Protein AF-A0A7S0FWW6-F1 (afdb_monomer)

Structure (mmCIF, N/CA/C/O backbone):
data_AF-A0A7S0FWW6-F1
#
_entry.id   AF-A0A7S0FWW6-F1
#
loop_
_atom_site.group_PDB
_atom_site.id
_atom_site.type_symbol
_atom_site.label_atom_id
_atom_site.label_alt_id
_atom_site.label_comp_id
_atom_site.label_asym_id
_atom_site.label_entity_id
_atom_site.label_seq_id
_atom_site.pdbx_PDB_ins_code
_atom_site.Cartn_x
_atom_site.Cartn_y
_atom_site.Cartn_z
_atom_site.occupancy
_atom_site.B_iso_or_equiv
_atom_site.auth_seq_id
_atom_site.auth_comp_id
_atom_site.auth_asym_id
_atom_site.auth_atom_id
_atom_site.pdbx_PDB_model_num
ATOM 1 N N . PRO A 1 1 ? 1.658 17.865 -16.336 1.00 44.25 1 PRO A N 1
ATOM 2 C CA . PRO A 1 1 ? 2.366 18.604 -17.411 1.00 44.25 1 PRO A CA 1
ATOM 3 C C . PRO A 1 1 ? 3.456 17.719 -18.017 1.00 44.25 1 PRO A C 1
ATOM 5 O O . PRO A 1 1 ? 4.118 17.012 -17.263 1.00 44.25 1 PRO A O 1
ATOM 8 N N . ALA A 1 2 ? 3.629 17.738 -19.340 1.00 55.12 2 ALA A N 1
ATOM 9 C CA . ALA A 1 2 ? 4.732 17.022 -19.982 1.00 55.12 2 ALA A CA 1
ATOM 10 C C . ALA A 1 2 ? 6.083 17.510 -19.419 1.00 55.12 2 ALA A C 1
ATOM 12 O O . ALA A 1 2 ? 6.250 18.705 -19.171 1.00 55.12 2 ALA A O 1
ATOM 13 N N . GLY A 1 3 ? 7.012 16.588 -19.155 1.00 60.81 3 GLY A N 1
ATOM 14 C CA . GLY A 1 3 ? 8.361 16.908 -18.666 1.00 60.81 3 GLY A CA 1
ATOM 15 C C . GLY A 1 3 ? 8.469 17.332 -17.193 1.00 60.81 3 GLY A C 1
ATOM 16 O O . GLY A 1 3 ? 9.534 17.771 -16.773 1.00 60.81 3 GLY A O 1
ATOM 17 N N . ARG A 1 4 ? 7.401 17.218 -16.390 1.00 66.94 4 ARG A N 1
ATOM 18 C CA . ARG A 1 4 ? 7.468 17.401 -14.928 1.00 66.94 4 ARG A CA 1
ATOM 19 C C . ARG A 1 4 ? 7.075 16.118 -14.217 1.00 66.94 4 ARG A C 1
ATOM 21 O O . ARG A 1 4 ? 6.074 15.504 -14.583 1.00 66.94 4 ARG A O 1
ATOM 28 N N . LEU A 1 5 ? 7.821 15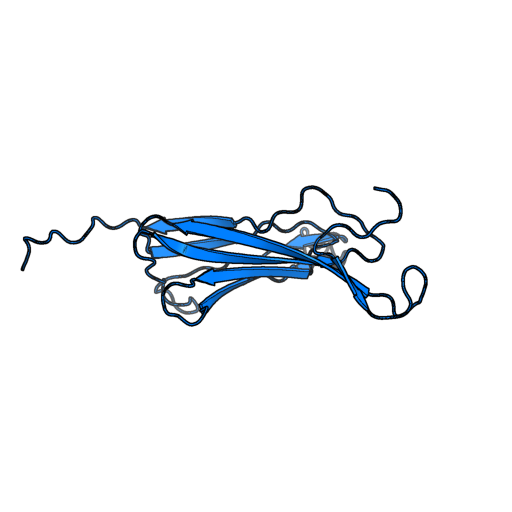.773 -13.169 1.00 74.06 5 LEU A N 1
ATOM 29 C CA . LEU A 1 5 ? 7.444 14.689 -12.271 1.00 74.06 5 LEU A CA 1
ATOM 30 C C . LEU A 1 5 ? 6.058 14.968 -11.689 1.00 74.06 5 LEU A C 1
ATOM 32 O O . LEU A 1 5 ? 5.755 16.080 -11.244 1.00 74.06 5 LEU A O 1
ATOM 36 N N . THR A 1 6 ? 5.209 13.949 -11.707 1.00 76.38 6 THR A N 1
ATOM 37 C CA . THR A 1 6 ? 3.941 13.975 -10.985 1.00 76.38 6 THR A CA 1
ATOM 38 C C . THR A 1 6 ? 4.218 14.163 -9.489 1.00 76.38 6 THR A C 1
ATOM 40 O O . THR A 1 6 ? 5.126 13.508 -8.971 1.00 76.38 6 THR A O 1
ATOM 43 N N . PRO A 1 7 ? 3.480 15.035 -8.773 1.00 84.69 7 PRO A N 1
ATOM 44 C CA . PRO A 1 7 ? 3.633 15.185 -7.325 1.00 84.69 7 PRO A CA 1
ATOM 45 C C . PRO A 1 7 ? 3.596 13.827 -6.619 1.00 84.69 7 PRO A C 1
ATOM 47 O O . PRO A 1 7 ? 2.781 12.987 -6.974 1.00 84.69 7 PRO A O 1
ATOM 50 N N . GLY A 1 8 ? 4.494 13.591 -5.662 1.00 86.81 8 GLY A N 1
ATOM 51 C CA . GLY A 1 8 ? 4.655 12.276 -5.024 1.00 86.81 8 GLY A CA 1
ATOM 52 C C . GLY A 1 8 ? 5.580 11.310 -5.775 1.00 86.81 8 GLY A C 1
ATOM 53 O O . GLY A 1 8 ? 5.828 10.211 -5.287 1.00 86.81 8 GLY A O 1
ATOM 54 N N . THR A 1 9 ? 6.122 11.690 -6.937 1.00 91.06 9 THR A N 1
ATOM 55 C CA . THR A 1 9 ? 7.215 10.952 -7.584 1.00 91.06 9 THR A CA 1
ATOM 56 C C . THR A 1 9 ? 8.573 11.409 -7.071 1.00 91.06 9 THR A C 1
ATOM 58 O O . THR A 1 9 ? 8.894 12.595 -7.099 1.00 91.06 9 THR A O 1
ATOM 61 N N . THR A 1 10 ? 9.387 10.445 -6.656 1.00 92.62 10 THR A N 1
ATOM 62 C CA . THR A 1 10 ? 10.796 10.631 -6.303 1.00 92.62 10 THR A CA 1
ATOM 63 C C . THR A 1 10 ? 11.642 9.783 -7.238 1.00 92.62 10 THR A C 1
ATOM 65 O O . THR A 1 10 ? 11.275 8.643 -7.521 1.00 92.62 10 THR A O 1
ATOM 68 N N . CYS A 1 11 ? 12.749 10.344 -7.718 1.00 92.50 11 CYS A N 1
ATOM 69 C CA . CYS A 1 11 ? 13.681 9.655 -8.599 1.00 92.50 11 CYS A CA 1
ATOM 70 C C . CYS A 1 11 ? 15.075 9.579 -7.975 1.00 92.50 11 CYS A C 1
ATOM 72 O O . CYS A 1 11 ? 15.508 10.522 -7.311 1.00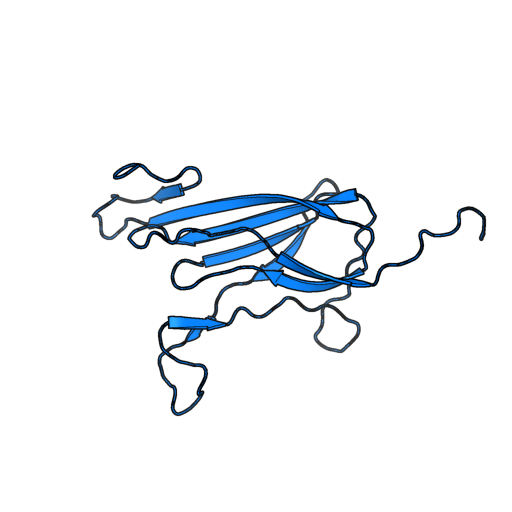 92.50 11 CYS A O 1
ATOM 74 N N . THR A 1 12 ? 15.773 8.479 -8.224 1.00 93.81 12 THR A N 1
ATOM 75 C CA . THR A 1 12 ? 17.179 8.253 -7.873 1.00 93.81 12 THR A CA 1
ATOM 76 C C . THR A 1 12 ? 17.970 7.867 -9.123 1.00 93.81 12 THR A C 1
ATOM 78 O O . THR A 1 12 ? 17.390 7.333 -10.066 1.00 93.81 12 THR A O 1
ATOM 81 N N . GLY A 1 13 ? 19.278 8.138 -9.131 1.00 91.56 13 GLY A N 1
ATOM 82 C CA . GLY A 1 13 ? 20.154 7.890 -10.283 1.00 91.56 13 GLY A CA 1
ATOM 83 C C . GLY A 1 13 ? 20.161 9.025 -11.312 1.00 91.56 13 GLY A C 1
ATOM 84 O O . GLY A 1 13 ? 19.738 10.152 -11.027 1.00 91.56 13 GLY A O 1
ATOM 85 N N . SER A 1 14 ? 20.651 8.734 -12.516 1.00 90.44 14 SER A N 1
ATOM 86 C CA . SER A 1 14 ? 20.857 9.711 -13.592 1.00 90.44 14 SER A CA 1
ATOM 87 C C . SER A 1 14 ? 19.617 9.858 -14.485 1.00 90.44 14 SER A C 1
ATOM 89 O O . SER A 1 14 ? 19.630 9.528 -15.663 1.00 90.44 14 SER A O 1
ATOM 91 N N . CYS A 1 15 ? 18.504 10.340 -13.937 1.00 86.75 15 CYS A N 1
ATOM 92 C CA . CYS A 1 15 ? 17.235 10.462 -14.670 1.00 86.75 15 CYS A CA 1
ATOM 93 C C . CYS A 1 15 ? 17.178 11.632 -15.684 1.00 86.75 15 CYS A C 1
ATOM 95 O O . CYS A 1 15 ? 17.804 12.666 -15.444 1.00 86.75 15 CYS A O 1
ATOM 97 N N . PRO A 1 16 ? 16.372 11.538 -16.769 1.00 84.38 16 PRO A N 1
ATOM 98 C CA . PRO A 1 16 ? 15.441 10.447 -17.090 1.00 84.38 16 PRO A CA 1
ATOM 99 C C . PRO A 1 16 ? 16.053 9.294 -17.900 1.00 84.38 16 PRO A C 1
ATOM 101 O O . PRO A 1 16 ? 15.437 8.238 -17.955 1.00 84.38 16 PRO A O 1
ATOM 104 N N . ASP A 1 17 ? 17.232 9.477 -18.502 1.00 84.00 17 ASP A N 1
ATOM 105 C CA . ASP A 1 17 ? 17.759 8.561 -19.532 1.00 84.00 17 ASP A CA 1
ATOM 106 C C . ASP A 1 17 ? 18.913 7.661 -19.056 1.00 84.00 17 ASP A C 1
ATOM 108 O O . ASP A 1 17 ? 19.396 6.808 -19.799 1.00 84.00 17 ASP A O 1
ATOM 112 N N . GLY A 1 18 ? 19.392 7.849 -17.828 1.00 85.56 18 GLY A N 1
ATOM 113 C CA . GLY A 1 18 ? 20.428 7.011 -17.239 1.00 85.56 18 GLY A CA 1
ATOM 114 C C . GLY A 1 18 ? 19.923 5.604 -16.953 1.00 85.56 18 GLY A C 1
ATOM 115 O O . GLY A 1 18 ? 18.803 5.410 -16.487 1.00 85.56 18 GLY A O 1
ATOM 116 N N . PHE A 1 19 ? 20.782 4.612 -17.179 1.00 88.75 19 PHE A N 1
ATOM 117 C CA . PHE A 1 19 ? 20.481 3.200 -16.916 1.00 88.75 19 PHE A CA 1
ATOM 118 C C . PHE A 1 19 ? 20.216 2.893 -15.433 1.00 88.75 19 PHE A C 1
ATOM 120 O O . PHE A 1 19 ? 19.628 1.864 -15.115 1.00 88.75 19 PHE A O 1
ATOM 127 N N . ASP A 1 20 ? 20.660 3.771 -14.534 1.00 90.69 20 ASP A N 1
ATOM 128 C CA . ASP A 1 20 ? 20.431 3.718 -13.091 1.00 90.69 20 ASP A CA 1
ATOM 129 C C . ASP A 1 20 ? 19.209 4.542 -12.647 1.00 90.69 20 ASP A C 1
ATOM 131 O O . ASP A 1 20 ? 18.956 4.658 -11.448 1.00 90.69 20 ASP A O 1
ATOM 135 N N . CYS A 1 21 ? 18.461 5.138 -13.584 1.00 90.75 21 CYS A N 1
ATOM 136 C CA . CYS A 1 21 ? 17.287 5.928 -13.254 1.00 90.75 21 CYS A CA 1
ATOM 137 C C . CYS A 1 21 ? 16.183 5.037 -12.677 1.00 90.75 21 CYS A C 1
ATOM 139 O O . CYS A 1 21 ? 15.688 4.113 -13.323 1.00 90.75 21 CYS A O 1
ATOM 141 N N . GLU A 1 22 ? 15.734 5.366 -11.470 1.00 92.31 22 GLU A N 1
ATOM 142 C CA . GLU A 1 22 ? 14.553 4.769 -10.866 1.00 92.31 22 GLU A CA 1
ATOM 143 C C . GLU A 1 22 ? 13.654 5.864 -10.310 1.00 92.31 22 GLU A C 1
ATOM 145 O O . GLU A 1 22 ? 14.009 6.570 -9.373 1.00 92.31 22 GLU A O 1
ATOM 150 N N . CYS A 1 23 ? 12.457 5.980 -10.878 1.00 92.00 23 CYS A N 1
ATOM 151 C CA . CYS A 1 23 ? 11.405 6.855 -10.375 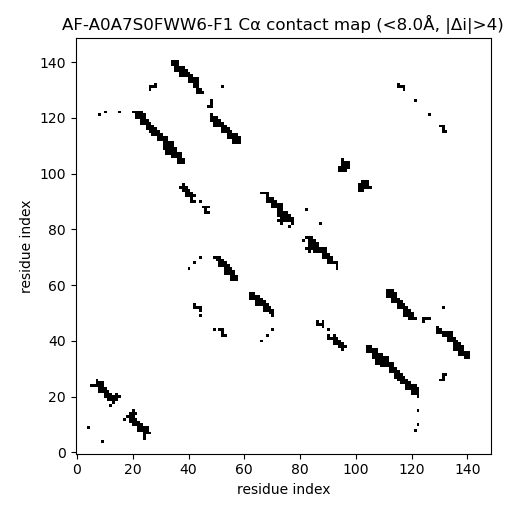1.00 92.00 23 CYS A CA 1
ATOM 152 C C . CYS A 1 23 ? 10.257 6.039 -9.788 1.00 92.00 23 CYS A C 1
ATOM 154 O O . CYS A 1 23 ? 9.664 5.205 -10.482 1.00 92.00 23 CYS A O 1
ATOM 156 N N . VAL A 1 24 ? 9.889 6.349 -8.544 1.00 93.75 24 VAL A N 1
ATOM 157 C CA . VAL A 1 24 ? 8.757 5.755 -7.828 1.00 93.75 24 VAL A CA 1
ATOM 158 C C . VAL A 1 24 ? 7.750 6.844 -7.487 1.00 93.75 24 VAL A C 1
ATOM 160 O O . VAL A 1 24 ? 8.076 7.837 -6.842 1.00 93.75 24 VAL A O 1
ATOM 163 N N . HIS A 1 25 ? 6.509 6.652 -7.917 1.00 93.56 25 HIS A N 1
ATOM 164 C CA . HIS A 1 25 ? 5.366 7.448 -7.504 1.00 93.56 25 HIS A CA 1
ATOM 165 C C . HIS A 1 25 ? 4.734 6.840 -6.251 1.00 93.56 25 HIS A C 1
ATOM 167 O O . HIS A 1 25 ? 4.354 5.668 -6.249 1.00 93.56 25 HIS A O 1
ATOM 173 N N . THR A 1 26 ? 4.636 7.641 -5.193 1.00 95.12 26 THR A N 1
ATOM 174 C CA . THR A 1 26 ? 4.032 7.257 -3.917 1.00 95.12 26 THR A CA 1
ATOM 175 C C . THR A 1 26 ? 2.714 7.991 -3.731 1.00 95.12 26 THR A C 1
ATOM 177 O O . THR A 1 26 ? 2.669 9.221 -3.772 1.00 95.12 26 THR A O 1
ATOM 180 N N . ILE A 1 27 ? 1.651 7.231 -3.490 1.00 95.25 27 ILE A N 1
ATOM 181 C CA . ILE A 1 27 ? 0.320 7.748 -3.182 1.00 95.25 27 ILE A CA 1
ATOM 182 C C . ILE A 1 27 ? 0.008 7.376 -1.741 1.00 95.25 27 ILE A C 1
ATOM 184 O O . ILE A 1 27 ? 0.061 6.196 -1.391 1.00 95.25 27 ILE A O 1
ATOM 188 N N . THR A 1 28 ? -0.360 8.369 -0.933 1.00 96.50 28 THR A N 1
ATOM 189 C CA . THR A 1 28 ? -0.810 8.144 0.441 1.00 96.50 28 THR A CA 1
ATOM 190 C C . THR A 1 28 ? -2.259 8.577 0.592 1.00 96.50 28 THR A C 1
ATOM 192 O O . THR A 1 28 ? -2.588 9.741 0.368 1.00 96.50 28 THR A O 1
ATOM 195 N N . ALA A 1 29 ? -3.124 7.651 0.992 1.00 96.94 29 ALA A N 1
ATOM 196 C CA . ALA A 1 29 ? -4.518 7.932 1.320 1.00 96.94 29 ALA A CA 1
ATOM 197 C C . ALA A 1 29 ? -4.727 7.832 2.831 1.00 96.94 29 ALA A C 1
ATOM 199 O O . ALA A 1 29 ? -4.136 6.968 3.473 1.00 96.94 29 ALA A O 1
ATOM 200 N N . HIS A 1 30 ? -5.581 8.692 3.383 1.00 97.50 30 HIS A N 1
ATOM 201 C CA . HIS A 1 30 ? -5.965 8.683 4.794 1.00 97.50 30 HIS A CA 1
ATOM 202 C C . HIS A 1 30 ? -7.485 8.654 4.895 1.00 97.50 30 HIS A C 1
ATOM 204 O O . HIS A 1 30 ? -8.165 9.374 4.162 1.00 97.50 30 HIS A O 1
ATOM 210 N N . TRP A 1 31 ? -8.018 7.836 5.793 1.00 97.50 31 TRP A N 1
ATOM 211 C CA . TRP A 1 31 ? -9.454 7.762 6.051 1.00 97.50 31 TRP A CA 1
ATOM 212 C C . TRP A 1 31 ? -9.720 7.259 7.469 1.00 97.50 31 TRP A C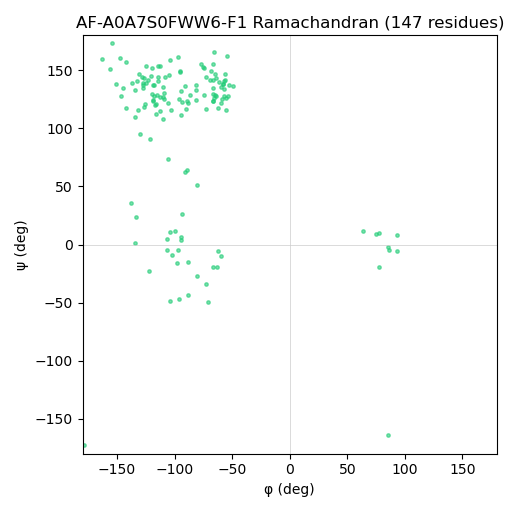 1
ATOM 214 O O . TRP A 1 31 ? -8.805 6.866 8.190 1.00 97.50 31 TRP A O 1
ATOM 224 N N . LYS A 1 32 ? -10.987 7.279 7.877 1.00 97.00 32 LYS A N 1
ATOM 225 C CA . LYS A 1 32 ? -11.460 6.616 9.093 1.00 97.00 32 LYS A CA 1
ATOM 226 C C . LYS A 1 32 ? -12.414 5.500 8.721 1.00 97.00 32 LYS A C 1
ATOM 228 O O . LYS A 1 32 ? -13.066 5.565 7.678 1.00 97.00 32 LYS A O 1
ATOM 233 N N . VAL A 1 33 ? -12.502 4.495 9.579 1.00 94.06 33 VAL A N 1
ATOM 234 C CA . VAL A 1 33 ? -13.420 3.370 9.400 1.00 94.06 33 VAL A CA 1
ATOM 235 C C . VAL A 1 33 ? -14.521 3.367 10.454 1.00 94.06 33 VAL A C 1
ATOM 237 O O . VAL A 1 33 ? -14.360 3.875 11.564 1.00 94.06 33 VAL A O 1
ATOM 240 N N . SER A 1 34 ? -15.652 2.772 10.089 1.00 91.44 34 SER A N 1
ATOM 241 C CA . SER A 1 34 ? -16.657 2.299 11.040 1.00 91.44 34 SER A CA 1
ATOM 242 C C . SER A 1 34 ? -16.086 1.154 11.878 1.00 91.44 34 SER A C 1
ATOM 244 O O . SER A 1 34 ? -15.072 0.554 11.515 1.00 91.44 34 SER A O 1
ATOM 246 N N . ASN A 1 35 ? -16.758 0.817 12.975 1.00 91.62 35 ASN A N 1
ATOM 247 C CA . ASN A 1 35 ? -16.338 -0.306 13.796 1.00 91.62 35 ASN A CA 1
ATOM 248 C C . ASN A 1 35 ? -16.437 -1.629 13.019 1.00 91.62 35 ASN A C 1
ATOM 250 O O . ASN A 1 35 ? -17.485 -1.959 12.470 1.00 91.62 35 ASN A O 1
ATOM 254 N N . MET A 1 36 ? -15.357 -2.406 12.992 1.00 92.81 36 MET A N 1
ATOM 255 C CA . MET A 1 36 ? -15.338 -3.690 12.292 1.00 92.81 36 MET A CA 1
ATOM 256 C C . MET A 1 36 ? -14.274 -4.638 12.840 1.00 92.81 36 MET A C 1
ATOM 258 O O . MET A 1 36 ? -13.208 -4.207 13.277 1.00 92.81 36 MET A O 1
ATOM 262 N N . AR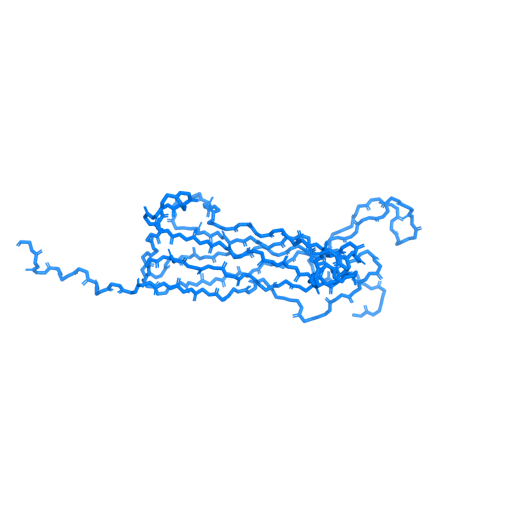G A 1 37 ? -14.522 -5.947 12.743 1.00 93.38 37 ARG A N 1
ATOM 263 C CA . ARG A 1 37 ? -13.444 -6.943 12.648 1.00 93.38 37 ARG A CA 1
ATOM 264 C C . ARG A 1 37 ? -13.065 -7.139 11.200 1.00 93.38 37 ARG A C 1
ATOM 266 O O . ARG A 1 37 ? -13.920 -7.522 10.406 1.00 93.38 37 ARG A O 1
ATOM 273 N N . LEU A 1 38 ? -11.804 -6.911 10.867 1.00 94.19 38 LEU A N 1
ATOM 274 C CA . LEU A 1 38 ? -11.313 -7.082 9.508 1.00 94.19 38 LEU A CA 1
ATOM 275 C C . LEU A 1 38 ? -11.176 -8.574 9.169 1.00 94.19 38 LEU A C 1
ATOM 277 O O . LEU A 1 38 ? -10.562 -9.316 9.933 1.00 94.19 38 LEU A O 1
ATOM 281 N N . ILE A 1 39 ? -11.743 -9.004 8.039 1.00 95.88 39 ILE A N 1
ATOM 282 C CA . ILE A 1 39 ? -11.657 -10.399 7.550 1.00 95.88 39 ILE A CA 1
ATOM 283 C C . ILE A 1 39 ? -11.044 -10.498 6.149 1.00 95.88 39 ILE A C 1
ATOM 285 O O . ILE A 1 39 ? -10.507 -11.534 5.771 1.00 95.88 39 ILE A O 1
ATOM 289 N N . TYR A 1 40 ? -11.096 -9.411 5.376 1.00 97.00 40 TYR A N 1
ATOM 290 C CA . TYR A 1 40 ? -10.570 -9.348 4.017 1.00 97.00 40 TYR A CA 1
ATOM 291 C C . TYR A 1 40 ? -10.129 -7.926 3.680 1.00 97.00 40 TYR A C 1
ATOM 293 O O . TYR A 1 40 ? -10.862 -6.967 3.946 1.00 97.00 40 TYR A O 1
ATOM 301 N N . ALA A 1 41 ? -8.986 -7.802 3.009 1.00 97.62 41 ALA A N 1
ATOM 302 C CA . ALA A 1 41 ? -8.533 -6.559 2.403 1.00 97.62 41 ALA A CA 1
ATOM 303 C C . ALA A 1 41 ? -7.839 -6.849 1.066 1.00 97.62 41 ALA A C 1
ATOM 305 O O . ALA A 1 41 ? -6.807 -7.519 1.016 1.00 97.62 41 ALA A O 1
ATOM 306 N N . GLY A 1 42 ? -8.418 -6.323 -0.012 1.00 97.25 42 GLY A N 1
ATOM 307 C CA . GLY A 1 42 ? -7.847 -6.343 -1.355 1.00 97.25 42 GLY A CA 1
ATOM 308 C C . GLY A 1 42 ? -7.559 -4.921 -1.814 1.00 97.25 42 GLY A C 1
ATOM 309 O O . GLY A 1 42 ? -8.479 -4.124 -1.995 1.00 97.25 42 GLY A O 1
ATOM 310 N N . GLY A 1 43 ? -6.287 -4.594 -1.962 1.00 95.88 43 GLY A N 1
ATOM 311 C CA . GLY A 1 43 ? -5.808 -3.307 -2.427 1.00 95.88 43 GLY A CA 1
ATOM 312 C C . GLY A 1 43 ? -5.946 -3.154 -3.935 1.00 95.88 43 GLY A C 1
ATOM 313 O O . GLY A 1 43 ? -6.004 -4.115 -4.700 1.00 95.88 43 GLY A O 1
ATOM 314 N N . HIS A 1 44 ? -6.021 -1.909 -4.372 1.00 93.44 44 HIS A N 1
ATOM 315 C CA . HIS A 1 44 ? -6.138 -1.555 -5.773 1.00 93.44 44 HIS A CA 1
ATOM 316 C C . HIS A 1 44 ? -4.750 -1.366 -6.400 1.00 93.44 44 HIS A C 1
ATOM 318 O O . HIS A 1 44 ? -3.997 -0.463 -6.033 1.00 93.44 44 HIS A O 1
ATOM 324 N N . CYS A 1 45 ? -4.393 -2.199 -7.373 1.00 89.19 45 CYS A N 1
ATOM 325 C CA . CYS A 1 45 ? -3.049 -2.277 -7.948 1.00 89.19 45 CYS A CA 1
ATOM 326 C C . CYS A 1 45 ? -3.167 -2.634 -9.432 1.00 89.19 45 CYS A C 1
ATOM 328 O O . CYS A 1 45 ? -3.849 -3.598 -9.771 1.00 89.19 45 CYS A O 1
ATOM 330 N N . HIS A 1 46 ? -2.523 -1.853 -10.300 1.00 87.62 46 HIS A N 1
ATOM 331 C CA . HIS A 1 46 ? -2.550 -2.072 -11.742 1.00 87.62 46 HIS A CA 1
ATOM 332 C C . HIS A 1 46 ? -1.165 -2.434 -12.277 1.00 87.62 46 HIS A C 1
ATOM 334 O O . HIS A 1 46 ? -0.142 -1.876 -11.869 1.00 87.62 46 HIS A O 1
ATOM 340 N N . ALA A 1 47 ? -1.146 -3.372 -13.219 1.00 87.06 47 ALA A N 1
ATOM 341 C CA . ALA A 1 47 ? 0.039 -3.693 -13.993 1.00 87.06 47 ALA A CA 1
ATOM 342 C C . ALA A 1 47 ? 0.313 -2.599 -15.041 1.00 87.06 47 ALA A C 1
ATOM 344 O O . ALA A 1 47 ? -0.625 -1.970 -15.532 1.00 87.06 47 ALA A O 1
ATOM 345 N N . PRO A 1 48 ? 1.575 -2.391 -15.447 1.00 86.31 48 PRO A N 1
ATOM 346 C CA . PRO A 1 48 ? 2.799 -3.008 -14.926 1.00 86.31 48 PRO A CA 1
ATOM 347 C C . PRO A 1 48 ? 3.482 -2.148 -13.846 1.00 86.31 48 PRO A C 1
ATOM 349 O O . PRO A 1 48 ? 4.614 -2.419 -13.452 1.00 86.31 48 PRO A O 1
ATOM 352 N N . SER A 1 49 ? 2.848 -1.051 -13.418 1.00 90.25 49 SER A N 1
ATOM 353 C CA . SER A 1 49 ? 3.498 -0.050 -12.571 1.00 90.25 49 SER A CA 1
ATOM 354 C C . SER A 1 49 ? 3.541 -0.443 -11.104 1.00 90.25 49 SER A C 1
ATOM 356 O O . SER A 1 49 ? 4.410 0.032 -10.382 1.00 90.25 49 SER A O 1
ATOM 358 N N . CYS A 1 50 ? 2.611 -1.262 -10.627 1.00 91.31 50 CYS A N 1
ATOM 359 C CA . CYS A 1 50 ? 2.489 -1.513 -9.202 1.00 91.31 50 CYS A CA 1
ATOM 360 C C . CYS A 1 50 ? 3.721 -2.230 -8.623 1.00 91.31 50 CYS A C 1
ATOM 362 O O . CYS A 1 50 ? 4.167 -3.257 -9.135 1.00 91.31 50 CYS A O 1
ATOM 364 N N . ILE A 1 51 ? 4.269 -1.660 -7.546 1.00 94.25 51 ILE A N 1
ATOM 365 C CA . ILE A 1 51 ? 5.378 -2.220 -6.758 1.00 94.25 51 ILE A CA 1
ATOM 366 C C . ILE A 1 51 ? 4.825 -2.810 -5.460 1.00 94.25 51 ILE A C 1
ATOM 368 O O . ILE A 1 51 ? 5.158 -3.933 -5.089 1.00 94.25 51 ILE A O 1
ATOM 372 N N . SER A 1 52 ? 3.984 -2.050 -4.757 1.00 96.12 52 SER A N 1
ATOM 373 C CA . SER A 1 52 ? 3.294 -2.516 -3.556 1.00 96.12 52 SER A CA 1
ATOM 374 C C . SER A 1 52 ? 2.114 -1.621 -3.194 1.00 96.12 52 SER A C 1
ATOM 376 O O . SER A 1 52 ? 2.063 -0.443 -3.563 1.00 96.12 52 SER A O 1
ATOM 378 N N . ILE A 1 53 ? 1.194 -2.172 -2.407 1.00 97.94 53 ILE A N 1
ATOM 379 C CA . ILE A 1 53 ? 0.186 -1.406 -1.678 1.00 97.94 53 ILE A CA 1
ATOM 380 C C . ILE A 1 53 ? 0.100 -1.909 -0.237 1.00 97.94 53 ILE A C 1
ATOM 382 O O . ILE A 1 53 ? 0.093 -3.112 0.029 1.00 97.94 53 ILE A O 1
ATOM 386 N N . GLU A 1 54 ? 0.096 -0.972 0.703 1.00 98.38 54 GLU A N 1
ATOM 387 C CA . GLU A 1 54 ? 0.189 -1.234 2.137 1.00 98.38 54 GLU A CA 1
ATOM 388 C C . GLU A 1 54 ? -0.949 -0.539 2.881 1.00 98.38 54 GLU A C 1
ATOM 390 O O . GLU A 1 54 ? -1.293 0.596 2.550 1.00 98.38 54 GLU A O 1
ATOM 395 N N . LEU A 1 55 ? -1.529 -1.217 3.869 1.00 98.31 55 LEU A N 1
ATOM 396 C CA . LEU A 1 55 ? -2.621 -0.749 4.718 1.00 98.31 55 LEU A CA 1
ATOM 397 C C . LEU A 1 55 ? -2.156 -0.701 6.168 1.00 98.31 55 LEU A C 1
ATOM 399 O O . LEU A 1 55 ? -1.699 -1.711 6.706 1.00 98.31 55 LEU A O 1
ATOM 403 N N . TYR A 1 56 ? -2.354 0.441 6.814 1.00 98.38 56 TYR A N 1
ATOM 404 C CA . TYR A 1 56 ? -1.960 0.684 8.193 1.00 98.38 56 TYR A CA 1
ATOM 405 C C . TYR A 1 56 ? -3.138 1.186 9.021 1.00 98.38 56 TYR A C 1
ATOM 407 O O . TYR A 1 56 ? -3.937 2.000 8.548 1.00 98.38 56 TYR A O 1
ATOM 415 N N . ARG A 1 57 ? -3.194 0.756 10.285 1.00 97.25 57 ARG A N 1
ATOM 416 C CA . ARG A 1 57 ? -3.954 1.451 11.338 1.00 97.25 57 ARG A CA 1
ATOM 417 C C . ARG A 1 57 ? -3.033 2.389 12.109 1.00 97.25 57 ARG A C 1
ATOM 419 O O . ARG A 1 57 ? -1.843 2.099 12.253 1.00 97.25 57 ARG A O 1
ATOM 426 N N . ASN A 1 58 ? -3.574 3.501 12.591 1.00 96.69 58 ASN A N 1
ATOM 427 C CA . ASN A 1 58 ? -2.797 4.576 13.210 1.00 96.69 58 ASN A CA 1
ATOM 428 C C . ASN A 1 58 ? -3.447 5.150 14.480 1.00 96.69 58 ASN A C 1
ATOM 430 O O . ASN A 1 58 ? -3.414 6.354 14.726 1.00 96.69 58 ASN A O 1
ATOM 434 N N . ASP A 1 59 ? -4.097 4.304 15.268 1.00 94.12 59 ASP A N 1
ATOM 435 C CA . ASP A 1 59 ? -4.836 4.689 16.474 1.00 94.12 59 ASP A CA 1
ATOM 436 C C . ASP A 1 59 ? -4.042 4.500 17.775 1.00 94.12 59 ASP A C 1
ATOM 438 O O . ASP A 1 59 ? -4.385 5.079 18.800 1.00 94.12 59 ASP A O 1
ATOM 442 N N . THR A 1 60 ? -2.946 3.741 17.739 1.00 89.44 60 THR A N 1
ATOM 443 C CA . THR A 1 60 ? -2.144 3.373 18.920 1.00 89.44 60 THR A CA 1
ATOM 444 C C . THR A 1 60 ? -0.884 4.226 19.107 1.00 89.44 60 THR A C 1
ATOM 446 O O . THR A 1 60 ? 0.006 3.858 19.868 1.00 89.44 60 THR A O 1
ATOM 449 N N . GLY A 1 61 ? -0.750 5.338 18.376 1.00 89.50 61 GLY A N 1
ATOM 450 C CA . GLY A 1 61 ? 0.430 6.219 18.396 1.00 89.50 61 GLY A CA 1
ATOM 451 C C . GLY A 1 61 ? 1.641 5.707 17.601 1.00 89.50 61 GLY A C 1
ATOM 452 O O . GLY A 1 61 ? 2.488 6.502 17.204 1.00 89.50 61 GLY A O 1
ATOM 453 N N . ILE A 1 62 ? 1.697 4.405 17.311 1.00 94.56 62 ILE A N 1
ATOM 454 C CA . ILE A 1 62 ? 2.652 3.787 16.384 1.00 94.56 62 ILE A CA 1
ATOM 455 C C . ILE A 1 62 ? 1.850 3.133 15.254 1.00 94.56 62 ILE A C 1
ATOM 457 O O . ILE A 1 62 ? 1.008 2.281 15.553 1.00 94.56 62 ILE A O 1
ATOM 461 N N . PRO A 1 63 ? 2.101 3.481 13.977 1.00 96.88 63 PRO A N 1
ATOM 462 C CA . PRO A 1 63 ? 1.461 2.812 12.855 1.00 96.88 63 PRO A CA 1
ATOM 463 C C . PRO A 1 63 ? 1.683 1.298 12.872 1.00 96.88 63 PRO A C 1
ATOM 465 O O . PRO A 1 63 ? 2.824 0.833 12.884 1.00 96.88 63 PRO A O 1
ATOM 468 N N . LYS A 1 64 ? 0.597 0.524 12.811 1.00 96.94 64 LYS A N 1
ATOM 469 C CA . LYS A 1 64 ? 0.648 -0.938 12.677 1.00 96.94 64 LYS A CA 1
ATOM 470 C C . LYS A 1 64 ? 0.268 -1.330 11.254 1.00 96.94 64 LYS A C 1
ATOM 472 O O . LYS A 1 64 ? -0.830 -1.012 10.794 1.00 96.94 64 LYS A O 1
ATOM 477 N N . LEU A 1 65 ? 1.176 -2.029 10.570 1.00 97.62 65 LEU A N 1
ATOM 478 C CA . LEU A 1 65 ? 0.908 -2.635 9.267 1.00 97.62 65 LEU A CA 1
ATOM 479 C C . LEU A 1 65 ? -0.131 -3.744 9.442 1.00 97.62 65 LEU A C 1
ATOM 481 O O . LEU A 1 65 ? 0.074 -4.666 10.227 1.00 97.62 65 LEU A O 1
ATOM 485 N N . LEU A 1 66 ? -1.235 -3.643 8.710 1.00 97.31 66 LEU A N 1
ATOM 486 C CA . LEU A 1 66 ? -2.266 -4.676 8.663 1.00 97.31 66 LEU A CA 1
ATOM 487 C C . LEU A 1 66 ? -2.068 -5.585 7.459 1.00 97.31 66 LEU A C 1
ATOM 489 O O . LEU A 1 66 ? -2.129 -6.800 7.581 1.00 97.31 66 LEU A O 1
ATOM 493 N N . CYS A 1 67 ? -1.834 -4.994 6.290 1.00 97.56 67 CYS A N 1
ATOM 494 C CA . CYS A 1 67 ? -1.731 -5.739 5.046 1.00 97.56 67 CYS A CA 1
ATOM 495 C C . CYS A 1 67 ? -0.694 -5.106 4.130 1.00 97.56 67 CYS A C 1
ATOM 497 O O . CYS A 1 67 ? -0.704 -3.894 3.923 1.00 97.56 67 CYS A O 1
ATOM 499 N N . ARG A 1 68 ? 0.168 -5.934 3.542 1.00 97.25 68 ARG A N 1
ATOM 500 C CA . ARG A 1 68 ? 1.054 -5.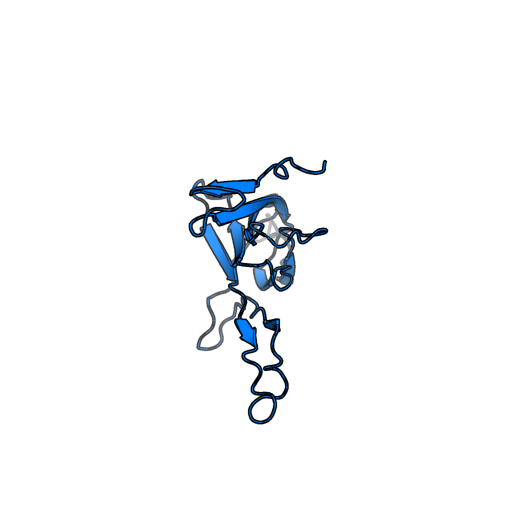547 2.446 1.00 97.25 68 ARG A CA 1
ATOM 501 C C . ARG A 1 68 ? 0.840 -6.508 1.295 1.00 97.25 68 ARG A C 1
ATOM 503 O O . ARG A 1 68 ? 1.074 -7.703 1.439 1.00 97.25 68 ARG A O 1
ATOM 510 N N . GLN A 1 69 ? 0.456 -5.970 0.148 1.00 97.00 69 GLN A N 1
ATOM 511 C CA . GLN A 1 69 ? 0.337 -6.742 -1.077 1.00 97.00 69 GLN A CA 1
ATOM 512 C C . GLN A 1 69 ? 1.442 -6.346 -2.043 1.00 97.00 69 GLN A C 1
ATOM 514 O O . GLN A 1 69 ? 1.672 -5.163 -2.312 1.00 97.00 69 GLN A O 1
ATOM 519 N N . VAL A 1 70 ? 2.121 -7.364 -2.557 1.00 95.31 70 VAL A N 1
ATOM 520 C CA . VAL A 1 70 ? 3.115 -7.251 -3.621 1.00 95.31 70 VAL A CA 1
ATOM 521 C C . VAL A 1 70 ? 2.551 -8.007 -4.823 1.00 95.31 70 VAL A C 1
ATOM 523 O O . VAL A 1 70 ? 2.105 -9.146 -4.648 1.00 95.31 70 VAL A O 1
ATOM 526 N N . PRO A 1 71 ? 2.508 -7.392 -6.013 1.00 92.06 71 PRO A N 1
ATOM 527 C CA . PRO A 1 71 ? 1.949 -8.042 -7.185 1.00 92.06 71 PRO A CA 1
ATOM 528 C C . PRO A 1 71 ? 2.797 -9.238 -7.611 1.00 92.06 71 PRO A C 1
ATOM 530 O O . PRO A 1 71 ? 4.028 -9.193 -7.575 1.00 92.06 71 PRO A O 1
ATOM 533 N N . LYS A 1 72 ? 2.121 -10.301 -8.042 1.00 91.62 72 LYS A N 1
ATOM 534 C CA . LYS A 1 72 ? 2.729 -11.429 -8.744 1.00 91.62 72 LYS A CA 1
ATOM 535 C C . LYS A 1 72 ? 2.409 -11.287 -10.224 1.00 91.62 72 LYS A C 1
ATOM 537 O O . LYS A 1 72 ? 1.239 -11.308 -10.600 1.00 91.62 72 LYS A O 1
ATOM 542 N N . TYR A 1 73 ? 3.449 -11.100 -11.025 1.00 89.56 73 TYR A N 1
ATOM 543 C CA . TYR A 1 73 ? 3.331 -10.965 -12.471 1.00 89.56 73 TYR A CA 1
ATOM 544 C C . TYR A 1 73 ? 3.455 -12.326 -13.148 1.00 89.56 73 TYR A C 1
ATOM 546 O O . TYR A 1 73 ? 4.352 -13.099 -12.795 1.00 89.56 73 TYR A O 1
ATOM 554 N N . GLY A 1 74 ? 2.588 -12.574 -14.128 1.00 89.81 74 GLY A N 1
ATOM 555 C CA . GLY A 1 74 ? 2.663 -13.766 -14.963 1.00 89.81 74 GLY A CA 1
ATOM 556 C C . GLY A 1 74 ? 3.946 -13.800 -15.799 1.00 89.81 74 GLY A C 1
ATOM 557 O O . GLY A 1 74 ? 4.438 -12.752 -16.236 1.00 89.81 74 GLY A O 1
ATOM 558 N N . GLN A 1 75 ? 4.506 -14.993 -15.988 1.00 90.69 75 GLN A N 1
ATOM 559 C CA . GLN A 1 75 ? 5.774 -15.242 -16.687 1.00 90.69 75 GLN A CA 1
ATOM 560 C C . GLN A 1 75 ? 5.589 -15.659 -18.155 1.00 90.69 75 GLN A C 1
ATOM 562 O O . GLN A 1 75 ? 6.567 -15.766 -18.895 1.00 90.69 75 GLN A O 1
ATOM 567 N N . GLY A 1 76 ? 4.348 -15.847 -18.600 1.00 90.81 76 GLY A N 1
ATOM 568 C CA . GLY A 1 76 ? 3.977 -16.251 -19.954 1.00 90.81 76 GLY A CA 1
ATOM 569 C C . GLY A 1 76 ? 3.806 -17.759 -20.142 1.00 90.81 76 GLY A C 1
ATOM 570 O O . GLY A 1 76 ? 3.646 -18.189 -21.284 1.00 90.81 76 GLY A O 1
ATOM 571 N N . ASN A 1 77 ? 3.834 -18.568 -19.080 1.00 91.25 77 ASN A N 1
ATOM 572 C CA . ASN A 1 77 ? 3.744 -20.026 -19.167 1.00 91.25 77 ASN A CA 1
ATOM 573 C C . ASN A 1 77 ? 2.294 -20.534 -19.080 1.00 91.25 77 ASN A C 1
ATOM 575 O O . ASN A 1 77 ? 1.910 -21.277 -18.176 1.00 91.25 77 ASN A O 1
ATOM 579 N N . VAL A 1 78 ? 1.492 -20.126 -20.061 1.00 91.75 78 VAL A N 1
ATOM 580 C CA . VAL A 1 78 ? 0.038 -20.360 -20.093 1.00 91.75 78 VAL A CA 1
ATOM 581 C C . VAL A 1 78 ? -0.373 -21.827 -20.248 1.00 91.75 78 VAL A C 1
ATOM 583 O O . VAL A 1 78 ? -1.513 -22.175 -19.949 1.00 91.75 78 VAL A O 1
ATOM 586 N N . GLU A 1 79 ? 0.536 -22.685 -20.717 1.00 93.75 79 GLU A N 1
ATOM 587 C CA . GLU A 1 79 ? 0.294 -24.126 -20.869 1.00 93.75 79 GLU A CA 1
ATOM 588 C C . GLU A 1 79 ? 0.267 -24.847 -19.508 1.00 93.75 79 GLU A C 1
ATOM 590 O O . GLU A 1 79 ? -0.501 -25.790 -19.328 1.00 93.75 79 GLU A O 1
ATOM 595 N N . GLU A 1 80 ? 1.072 -24.387 -18.540 1.00 91.38 80 GLU A N 1
ATOM 596 C CA . GLU A 1 80 ? 1.134 -24.940 -17.176 1.00 91.38 80 GLU A CA 1
ATOM 597 C C . GLU A 1 80 ? 0.114 -24.270 -16.243 1.00 91.38 80 GLU A C 1
ATOM 599 O O . GLU A 1 80 ? -0.585 -24.938 -15.479 1.00 91.38 80 GLU A O 1
ATOM 604 N N . ASP A 1 81 ? -0.000 -22.942 -16.318 1.00 87.12 81 ASP A N 1
ATOM 605 C CA . ASP A 1 81 ? -1.003 -22.165 -15.595 1.00 87.12 81 ASP A CA 1
ATOM 606 C C . ASP A 1 81 ? -1.638 -21.155 -16.543 1.00 87.12 81 ASP A C 1
ATOM 608 O O . ASP A 1 81 ? -1.037 -20.155 -16.927 1.00 87.12 81 ASP A O 1
ATOM 612 N N . LYS A 1 82 ? -2.905 -21.394 -16.882 1.00 88.44 82 LYS A N 1
ATOM 613 C CA . LYS A 1 82 ? -3.670 -20.527 -17.780 1.00 88.44 82 LYS A CA 1
ATOM 614 C C . LYS A 1 82 ? -3.818 -19.081 -17.290 1.00 88.44 82 LYS A C 1
ATOM 616 O O . LYS A 1 82 ? -4.362 -18.294 -18.044 1.00 88.44 82 LYS A O 1
ATOM 621 N N . PHE A 1 83 ? -3.450 -18.766 -16.044 1.00 87.12 83 PHE A N 1
ATOM 622 C CA . PHE A 1 83 ? -3.446 -17.410 -15.480 1.00 87.12 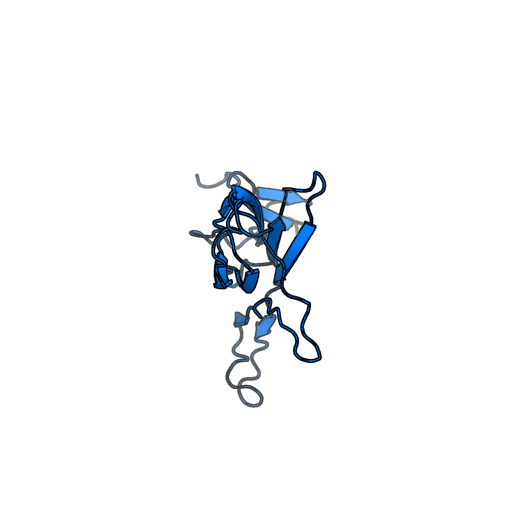83 PHE A CA 1
ATOM 623 C C . PHE A 1 83 ? -2.035 -16.801 -15.368 1.00 87.12 83 PHE A C 1
ATOM 625 O O . PHE A 1 83 ? -1.849 -15.774 -14.709 1.00 87.12 83 PHE A O 1
ATOM 632 N N . ASP A 1 84 ? -1.032 -17.444 -15.969 1.00 90.31 84 ASP A N 1
ATOM 633 C CA . ASP A 1 84 ? 0.353 -16.981 -16.022 1.00 90.31 84 ASP A CA 1
ATOM 634 C C . ASP A 1 84 ? 0.640 -16.178 -17.302 1.00 90.31 84 ASP A C 1
ATOM 636 O O . ASP A 1 84 ? 1.778 -16.130 -17.761 1.00 90.31 84 ASP A O 1
ATOM 640 N N . GLU A 1 85 ? -0.353 -15.534 -17.929 1.00 89.50 85 GLU A N 1
ATOM 641 C CA . GLU A 1 85 ? -0.100 -14.699 -19.106 1.00 89.50 85 GLU A CA 1
ATOM 642 C C . GLU A 1 85 ? 0.912 -13.584 -18.790 1.00 89.50 85 GLU A C 1
ATOM 644 O O . GLU A 1 85 ? 0.849 -12.917 -17.753 1.00 89.50 85 GLU A O 1
ATOM 649 N N . ALA A 1 86 ? 1.842 -13.330 -19.714 1.00 86.69 86 ALA A N 1
ATOM 650 C CA . ALA A 1 86 ? 2.851 -12.293 -19.533 1.00 86.69 86 ALA A CA 1
ATOM 651 C C . ALA A 1 86 ? 2.190 -10.916 -19.340 1.00 86.69 86 ALA A C 1
ATOM 653 O O . ALA A 1 86 ? 1.449 -10.431 -20.196 1.00 86.69 86 ALA A O 1
ATOM 654 N N . GLY A 1 87 ? 2.475 -10.277 -18.203 1.00 80.00 87 GLY A N 1
ATOM 655 C CA . GLY A 1 87 ? 1.889 -8.986 -17.829 1.00 80.00 87 GLY A CA 1
ATOM 656 C C . GLY A 1 87 ? 0.542 -9.071 -17.103 1.00 80.00 87 GLY A C 1
ATOM 657 O O . GLY A 1 87 ? 0.064 -8.036 -16.629 1.00 80.00 87 GLY A O 1
ATOM 658 N N . TYR A 1 88 ? -0.043 -10.265 -16.945 1.00 84.75 88 TYR A N 1
ATOM 659 C CA . TYR A 1 88 ? -1.144 -10.473 -16.008 1.00 84.75 88 TYR A CA 1
ATOM 660 C C . TYR A 1 88 ? -0.653 -10.263 -14.573 1.00 84.75 88 TYR A C 1
ATOM 662 O O . TYR A 1 88 ? 0.510 -10.523 -14.251 1.00 84.75 88 TYR A O 1
ATOM 670 N N . LEU A 1 89 ? -1.526 -9.745 -13.709 1.00 87.50 89 LEU A N 1
ATOM 671 C CA . LEU A 1 89 ? -1.195 -9.417 -12.327 1.00 87.50 89 LEU A CA 1
ATOM 672 C C . LEU A 1 89 ? -2.181 -10.093 -11.391 1.00 87.50 89 LEU A C 1
ATOM 674 O O . LEU A 1 89 ? -3.372 -9.783 -11.379 1.00 87.50 89 LEU A O 1
ATOM 678 N N . ALA A 1 90 ? -1.645 -10.970 -10.553 1.00 90.19 90 ALA A N 1
ATOM 679 C CA . ALA A 1 90 ? -2.333 -11.469 -9.383 1.00 90.19 90 ALA A CA 1
ATOM 680 C C . ALA A 1 90 ? -1.941 -10.621 -8.169 1.00 90.19 90 ALA A C 1
ATOM 682 O O . ALA A 1 90 ? -0.760 -10.384 -7.898 1.00 90.19 90 ALA A O 1
ATOM 683 N N . LEU A 1 91 ? -2.944 -10.191 -7.406 1.00 92.50 91 LEU A N 1
ATOM 684 C CA . LEU A 1 91 ? -2.747 -9.481 -6.148 1.00 92.50 91 LEU A CA 1
ATOM 685 C C . LEU A 1 91 ? -3.426 -10.251 -5.010 1.00 92.50 91 LEU A C 1
ATOM 687 O O . LEU A 1 91 ? -4.612 -10.035 -4.749 1.00 92.50 91 LEU A O 1
ATOM 691 N N . PRO A 1 92 ? -2.707 -11.167 -4.339 1.00 92.75 92 PRO A N 1
ATOM 692 C CA . PRO A 1 92 ? -3.285 -11.962 -3.264 1.00 92.75 92 PRO A CA 1
ATOM 693 C C . PRO A 1 92 ? -3.826 -11.060 -2.141 1.00 92.75 92 PRO A C 1
ATOM 695 O O . PRO A 1 92 ? -3.077 -10.213 -1.645 1.00 92.75 92 PRO A O 1
ATOM 698 N N . PRO A 1 93 ? -5.109 -11.183 -1.750 1.00 95.44 93 PRO A N 1
ATOM 699 C CA . PRO A 1 93 ? -5.687 -10.410 -0.654 1.00 95.44 93 PRO A CA 1
ATOM 700 C C . PRO A 1 93 ? -5.069 -10.801 0.686 1.00 95.44 93 PRO A C 1
ATOM 702 O O . PRO A 1 93 ? -4.611 -11.929 0.860 1.00 95.44 93 PRO A O 1
ATOM 705 N N . CYS A 1 94 ? -5.115 -9.887 1.653 1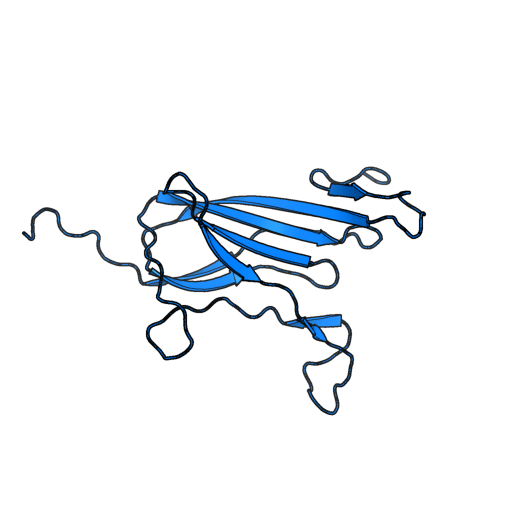.00 96.62 94 CYS A N 1
ATOM 706 C CA . CYS A 1 94 ? -4.923 -10.272 3.045 1.00 96.62 94 CYS A CA 1
ATOM 707 C C . CYS A 1 94 ? -6.236 -10.823 3.596 1.00 96.62 94 CYS A C 1
ATOM 709 O O . CYS A 1 94 ? -7.304 -10.230 3.398 1.00 96.62 94 CYS A O 1
ATOM 711 N N . LEU A 1 95 ? -6.128 -11.964 4.266 1.00 96.56 95 LEU A N 1
ATOM 712 C CA . LEU A 1 95 ? -7.229 -12.699 4.867 1.00 96.56 95 LEU A CA 1
ATOM 713 C C . LEU A 1 95 ? -6.932 -12.880 6.348 1.00 96.56 95 LEU A C 1
ATOM 715 O O . LEU A 1 95 ? -5.787 -13.131 6.724 1.00 96.56 95 LEU A O 1
ATOM 719 N N . TRP A 1 96 ? -7.974 -12.777 7.162 1.00 95.88 96 TRP A N 1
ATOM 720 C CA . TRP A 1 96 ? -7.886 -13.015 8.594 1.00 95.88 96 TRP A CA 1
ATOM 721 C C . TRP A 1 96 ? -8.997 -13.953 9.043 1.00 95.88 96 TRP A C 1
ATOM 723 O O . TRP A 1 96 ? -10.107 -13.904 8.507 1.00 95.88 96 TRP A O 1
ATOM 733 N N . GLY A 1 97 ? -8.712 -14.774 10.047 1.00 92.75 97 GLY A N 1
ATOM 734 C CA . GLY A 1 97 ? -9.647 -15.775 10.547 1.00 92.75 97 GLY A CA 1
ATOM 735 C C . GLY A 1 97 ? -9.091 -16.565 11.724 1.00 92.75 97 GLY A C 1
ATOM 736 O O . GLY A 1 97 ? -8.043 -16.232 12.269 1.00 92.75 97 GLY A O 1
ATOM 737 N N . GLU A 1 98 ? -9.830 -17.595 12.124 1.00 91.62 98 GLU A N 1
ATOM 738 C CA . GLU A 1 98 ? -9.440 -18.527 13.194 1.00 91.62 98 GLU A CA 1
ATOM 739 C C . GLU A 1 98 ? -8.910 -19.858 12.637 1.00 91.62 98 GLU A C 1
ATOM 741 O O . GLU A 1 98 ? -8.368 -20.676 13.379 1.00 91.62 98 GLU A O 1
ATOM 746 N N . ASP A 1 99 ? -9.043 -20.068 11.324 1.00 93.62 99 ASP A N 1
ATOM 747 C CA . ASP A 1 99 ? -8.561 -21.266 10.647 1.00 93.62 99 ASP A CA 1
ATOM 748 C C . ASP A 1 99 ? -7.028 -21.325 10.627 1.00 93.62 99 ASP A C 1
ATOM 750 O O . ASP A 1 99 ? -6.328 -20.310 10.549 1.00 93.62 99 ASP A O 1
ATOM 754 N N . ALA A 1 100 ? -6.495 -22.548 10.649 1.00 94.38 100 ALA A N 1
ATOM 755 C CA . ALA A 1 100 ? -5.058 -22.781 10.623 1.00 94.38 100 ALA A CA 1
ATOM 756 C C . ALA A 1 100 ? -4.402 -22.138 9.387 1.00 94.38 100 ALA A C 1
ATOM 758 O O . ALA A 1 100 ? -4.797 -22.392 8.249 1.00 94.38 100 ALA A O 1
ATOM 759 N N . GLY A 1 101 ? -3.361 -21.337 9.625 1.00 92.38 101 GLY A N 1
ATOM 760 C CA . GLY A 1 101 ? -2.616 -20.624 8.583 1.00 92.38 101 GLY A CA 1
ATOM 761 C C . GLY A 1 101 ? -3.100 -19.197 8.307 1.00 92.38 101 GLY A C 1
ATOM 762 O O . GLY A 1 101 ? -2.441 -18.496 7.540 1.00 92.38 101 GLY A O 1
ATOM 763 N N . LEU A 1 102 ? -4.195 -18.748 8.929 1.00 94.25 102 LEU A N 1
ATOM 764 C CA . LEU A 1 102 ? -4.630 -17.352 8.886 1.00 94.25 102 LEU A CA 1
ATOM 765 C C . LEU A 1 102 ? -4.134 -16.569 10.104 1.00 94.25 102 LEU A C 1
ATOM 767 O O . LEU A 1 102 ? -4.005 -17.100 11.205 1.00 94.25 102 LEU A O 1
ATOM 771 N N . GLU A 1 103 ? -3.897 -15.276 9.895 1.00 93.62 103 GLU A N 1
ATOM 772 C CA . GLU A 1 103 ? -3.667 -14.338 10.991 1.00 93.62 103 GLU A CA 1
ATOM 773 C C . GLU A 1 103 ? -4.989 -14.052 11.727 1.00 93.62 103 GLU A C 1
ATOM 775 O O . GLU A 1 103 ? -6.040 -13.939 11.076 1.00 93.62 103 GLU A O 1
ATOM 780 N N . PRO A 1 104 ? -4.968 -13.867 13.060 1.00 93.50 104 PRO A N 1
ATOM 781 C CA . PRO A 1 104 ? -6.157 -13.488 13.809 1.00 93.50 104 PRO A CA 1
ATOM 782 C C . PRO A 1 104 ? -6.766 -12.184 13.294 1.00 93.50 104 PRO A C 1
ATOM 784 O O . PRO A 1 104 ? -6.069 -11.216 12.989 1.00 93.50 104 PRO A O 1
ATOM 787 N N . SER A 1 105 ? -8.096 -12.132 13.243 1.00 92.50 105 SER A N 1
ATOM 788 C CA . SER A 1 105 ? -8.812 -10.924 12.830 1.00 92.50 105 SER A CA 1
ATOM 789 C C . SER A 1 105 ? -8.528 -9.738 13.760 1.00 92.50 105 SER A C 1
ATOM 791 O O . SER A 1 105 ? -8.485 -9.863 14.987 1.00 92.50 105 SER A O 1
ATOM 793 N N . GLU A 1 106 ? -8.377 -8.558 13.163 1.00 91.75 106 GLU A N 1
ATOM 794 C CA . GLU A 1 106 ? -8.095 -7.309 13.865 1.00 91.75 106 GLU A CA 1
ATOM 795 C C . GLU A 1 106 ? -9.389 -6.537 14.111 1.00 91.75 106 GLU A C 1
ATOM 797 O O . GLU A 1 106 ? -10.137 -6.236 13.177 1.00 91.75 106 GLU A O 1
ATOM 802 N N . PHE A 1 107 ? -9.647 -6.186 15.372 1.00 92.75 107 PHE A N 1
ATOM 803 C CA . PHE A 1 107 ? -10.725 -5.262 15.702 1.00 92.75 107 PHE A CA 1
ATOM 804 C C . PHE A 1 107 ? -10.261 -3.818 15.490 1.00 92.75 107 PHE A C 1
ATOM 806 O O . PHE A 1 107 ? -9.251 -3.377 16.055 1.00 92.75 107 PHE A O 1
ATOM 813 N N . LEU A 1 108 ? -11.022 -3.093 14.676 1.00 93.44 108 LEU A N 1
ATOM 814 C CA . LEU A 1 108 ? -10.892 -1.668 14.419 1.00 93.44 108 LEU A CA 1
ATOM 815 C C . LEU A 1 108 ? -12.102 -0.980 15.066 1.00 93.44 108 LEU A C 1
ATOM 817 O O . LEU A 1 108 ? -13.223 -1.140 14.573 1.00 93.44 108 LEU A O 1
ATOM 821 N N . PRO A 1 109 ? -11.916 -0.253 16.181 1.00 92.56 109 PRO A N 1
ATOM 822 C CA . PRO A 1 109 ? -12.960 0.589 16.754 1.00 92.56 109 PRO A CA 1
ATOM 823 C C . PRO A 1 109 ? -13.524 1.601 15.745 1.00 92.56 109 PRO A C 1
ATOM 825 O O . PRO A 1 109 ? -12.890 1.922 14.735 1.00 92.56 109 PRO A O 1
ATOM 828 N N . ALA A 1 110 ? -14.704 2.149 16.038 1.00 92.50 110 ALA A N 1
ATOM 829 C CA . ALA A 1 110 ? -15.213 3.290 15.281 1.00 92.50 110 ALA A CA 1
ATOM 830 C C . ALA A 1 110 ? -14.199 4.444 15.308 1.00 92.50 110 ALA A C 1
ATOM 832 O O . ALA A 1 110 ? -13.474 4.621 16.286 1.00 92.50 110 ALA A O 1
ATOM 833 N N . ASP A 1 111 ? -14.144 5.203 14.216 1.00 94.56 111 ASP A N 1
ATOM 834 C CA . ASP A 1 111 ? -13.235 6.335 14.032 1.00 94.56 111 ASP A CA 1
ATOM 835 C C . ASP A 1 111 ? -11.742 5.989 14.025 1.00 94.56 111 ASP A C 1
ATOM 837 O O . ASP A 1 111 ? -10.921 6.911 14.015 1.00 94.56 111 ASP A O 1
ATOM 841 N N . THR A 1 112 ? -11.374 4.702 13.950 1.00 95.69 112 THR A N 1
ATOM 842 C CA . THR A 1 112 ? -9.971 4.283 13.822 1.00 95.69 112 THR A CA 1
ATOM 843 C C . THR A 1 112 ? -9.341 4.965 12.599 1.00 95.69 112 THR A C 1
ATOM 845 O O . THR A 1 112 ? -9.788 4.713 11.473 1.00 95.69 112 THR A O 1
ATOM 848 N N . PRO A 1 113 ? -8.326 5.838 12.775 1.00 97.88 113 PRO A N 1
ATOM 849 C CA . PRO A 1 113 ? -7.588 6.415 11.662 1.00 97.88 113 PRO A CA 1
ATOM 850 C C . PRO A 1 113 ? -6.778 5.342 10.935 1.00 97.88 113 PRO A C 1
ATOM 852 O O . PRO A 1 113 ? -5.993 4.602 11.533 1.00 97.88 113 PRO A O 1
ATOM 855 N N . MET A 1 114 ? -6.942 5.313 9.621 1.00 97.69 114 MET A N 1
ATOM 856 C CA . MET A 1 114 ? -6.255 4.420 8.703 1.00 97.69 114 MET A CA 1
ATOM 857 C C . MET A 1 114 ? -5.459 5.242 7.699 1.00 97.69 114 MET A C 1
ATOM 859 O O . MET A 1 114 ? -5.843 6.360 7.336 1.00 97.69 114 MET A O 1
ATOM 863 N N . PHE A 1 115 ? -4.377 4.662 7.198 1.00 98.19 115 PHE A N 1
ATOM 864 C CA . PHE A 1 115 ? -3.735 5.175 6.001 1.00 98.19 115 PHE A CA 1
ATOM 865 C C . PHE A 1 115 ? -3.220 4.043 5.124 1.00 98.19 115 PHE A C 1
ATOM 867 O O . PHE A 1 115 ? -2.965 2.930 5.585 1.00 98.19 115 PHE A O 1
ATOM 874 N N . SER A 1 116 ? -3.064 4.334 3.839 1.00 98.38 116 SER A N 1
ATOM 875 C CA . SER A 1 116 ? -2.448 3.425 2.885 1.00 98.38 116 SER A CA 1
ATOM 876 C C . SER A 1 116 ? -1.357 4.113 2.107 1.00 98.38 116 SER A C 1
ATOM 878 O O . SER A 1 116 ? -1.488 5.285 1.765 1.00 98.38 116 SER A O 1
ATOM 880 N N . ILE A 1 117 ? -0.306 3.354 1.816 1.00 97.81 117 ILE A N 1
ATOM 881 C CA . ILE A 1 117 ? 0.797 3.763 0.960 1.00 97.81 117 ILE A CA 1
ATOM 882 C C . ILE A 1 117 ? 0.805 2.833 -0.248 1.00 97.81 117 ILE A C 1
ATOM 884 O O . ILE A 1 117 ? 0.968 1.621 -0.106 1.00 97.81 117 ILE A O 1
ATOM 888 N N . LYS A 1 118 ? 0.655 3.403 -1.441 1.00 96.56 118 LYS A N 1
ATOM 889 C CA . LYS A 1 118 ? 0.852 2.700 -2.709 1.00 96.56 118 LYS A CA 1
ATOM 890 C C . LYS A 1 118 ? 2.102 3.215 -3.394 1.00 96.56 118 LYS A C 1
ATOM 892 O O . LYS A 1 118 ? 2.312 4.426 -3.465 1.00 96.56 118 LYS A O 1
ATOM 897 N N . LYS A 1 119 ? 2.911 2.298 -3.915 1.00 95.44 119 LYS A N 1
ATOM 898 C CA . LYS A 1 119 ? 4.124 2.604 -4.672 1.00 95.44 119 LYS A CA 1
ATOM 899 C C . LYS A 1 119 ? 4.016 2.049 -6.078 1.00 95.44 119 LYS A C 1
ATOM 901 O O . LYS A 1 119 ? 3.747 0.864 -6.265 1.00 95.44 119 LYS A O 1
ATOM 906 N N . ASN A 1 120 ? 4.286 2.916 -7.045 1.00 93.56 120 ASN A N 1
ATOM 907 C CA . ASN A 1 120 ? 4.234 2.614 -8.463 1.00 93.56 120 ASN A CA 1
ATOM 908 C C . ASN A 1 120 ? 5.537 3.016 -9.148 1.00 93.56 120 ASN A C 1
ATOM 910 O O . ASN A 1 120 ? 6.032 4.126 -8.952 1.00 93.56 120 ASN A O 1
ATOM 914 N N . ARG A 1 121 ? 6.073 2.142 -9.991 1.00 91.12 121 ARG A N 1
ATOM 915 C CA . ARG A 1 121 ? 7.162 2.456 -10.907 1.00 91.12 121 ARG A CA 1
ATOM 916 C C . ARG A 1 121 ? 6.655 3.475 -11.923 1.00 91.12 121 ARG A C 1
ATOM 918 O O . ARG A 1 121 ? 5.636 3.255 -12.568 1.00 91.12 121 ARG A O 1
ATOM 925 N N . ASN A 1 122 ? 7.379 4.582 -12.044 1.00 88.94 122 ASN A N 1
ATOM 926 C CA . ASN A 1 122 ? 7.045 5.710 -12.917 1.00 88.94 122 ASN A CA 1
ATOM 927 C C . ASN A 1 122 ? 8.265 6.188 -13.727 1.00 88.94 122 ASN A C 1
ATOM 929 O O . ASN A 1 122 ? 8.360 7.352 -14.091 1.00 88.94 122 ASN A O 1
ATOM 933 N N . THR A 1 123 ? 9.253 5.313 -13.935 1.00 85.88 123 THR A N 1
ATOM 934 C CA . THR A 1 123 ? 10.524 5.661 -14.603 1.00 85.88 123 THR A CA 1
ATOM 935 C C . THR A 1 123 ? 10.325 5.898 -16.099 1.00 85.88 123 THR A C 1
ATOM 937 O O . THR A 1 123 ? 10.695 6.946 -16.613 1.00 85.88 123 THR A O 1
ATOM 940 N N . HIS A 1 124 ? 9.653 4.962 -16.777 1.00 78.56 124 HIS A N 1
ATOM 941 C CA . HIS A 1 124 ? 9.355 5.041 -18.215 1.00 78.56 124 HIS A CA 1
ATOM 942 C C . HIS A 1 124 ? 7.904 4.665 -18.545 1.00 78.56 124 HIS A C 1
ATOM 944 O O . HIS A 1 124 ? 7.502 4.648 -19.705 1.00 78.56 124 HIS A O 1
ATOM 950 N N . THR A 1 125 ? 7.102 4.357 -17.525 1.00 75.69 125 THR A N 1
ATOM 951 C CA . THR A 1 125 ? 5.720 3.903 -17.676 1.00 75.69 125 THR A CA 1
ATOM 952 C C . THR A 1 125 ? 4.833 4.739 -16.772 1.00 75.69 125 THR A C 1
ATOM 954 O O . THR A 1 125 ? 4.707 4.461 -15.582 1.00 75.69 125 THR A O 1
ATOM 957 N N . GLY A 1 126 ? 4.239 5.790 -17.335 1.00 72.56 126 GLY A N 1
ATOM 958 C CA . GLY A 1 126 ? 3.194 6.538 -16.647 1.00 72.56 126 GLY A CA 1
ATOM 959 C C . GLY A 1 126 ? 1.912 5.713 -16.615 1.00 72.56 126 GLY A C 1
ATOM 960 O O . GLY A 1 126 ? 1.351 5.420 -17.669 1.00 72.56 126 GLY A O 1
ATOM 961 N N . HIS A 1 127 ? 1.454 5.344 -15.419 1.00 79.31 127 HIS A N 1
ATOM 962 C CA . HIS A 1 127 ? 0.157 4.701 -15.217 1.00 79.31 127 HIS A CA 1
ATOM 963 C C . HIS A 1 127 ? -0.757 5.653 -14.445 1.00 79.31 127 HIS A C 1
ATOM 965 O O . HIS A 1 127 ? -0.461 6.048 -13.316 1.00 79.31 127 HIS A O 1
ATOM 971 N N . PHE A 1 128 ? -1.831 6.090 -15.097 1.00 81.88 128 PHE A N 1
ATOM 972 C CA . PHE A 1 128 ? -2.759 7.084 -14.563 1.00 81.88 128 PHE A CA 1
ATOM 973 C C . PHE A 1 128 ? -3.976 6.412 -13.927 1.00 81.88 128 PHE A C 1
ATOM 975 O O . PHE A 1 128 ? -4.278 5.262 -14.219 1.00 81.88 128 PHE A O 1
ATOM 982 N N . GLY A 1 129 ? -4.695 7.146 -13.075 1.00 82.88 129 GLY A N 1
ATOM 983 C CA . GLY A 1 129 ? -5.858 6.600 -12.362 1.00 82.88 129 GLY A CA 1
ATOM 984 C C . GLY A 1 129 ? -5.492 5.705 -11.177 1.00 82.88 129 GLY A C 1
ATOM 985 O O . GLY A 1 129 ? -6.363 5.080 -10.586 1.00 82.88 129 GLY A O 1
ATOM 986 N N . GLU A 1 130 ? -4.215 5.679 -10.800 1.00 88.25 130 GLU A N 1
ATOM 987 C CA . GLU A 1 130 ? -3.726 4.921 -9.660 1.00 88.25 130 GLU A CA 1
ATOM 988 C C . GLU A 1 130 ? -4.264 5.473 -8.335 1.00 88.25 130 GLU A C 1
ATOM 990 O O . GLU A 1 130 ? -4.236 6.677 -8.081 1.00 88.25 130 GLU A O 1
ATOM 995 N N . MET A 1 131 ? -4.713 4.575 -7.456 1.00 92.62 131 MET A N 1
ATOM 996 C CA . MET A 1 131 ? -5.245 4.923 -6.135 1.00 92.62 131 MET A CA 1
ATOM 997 C C . MET A 1 131 ? -4.643 4.036 -5.042 1.00 92.62 131 MET A C 1
ATOM 999 O O . MET A 1 131 ? -4.512 2.831 -5.236 1.00 92.62 131 MET A O 1
ATOM 1003 N N . ALA A 1 132 ? -4.339 4.603 -3.870 1.00 96.12 132 ALA A N 1
ATOM 1004 C CA . ALA A 1 132 ? -4.049 3.844 -2.645 1.00 96.12 132 ALA A CA 1
ATOM 1005 C C . ALA A 1 132 ? -5.359 3.391 -1.963 1.00 96.12 132 ALA A C 1
ATOM 1007 O O . ALA A 1 132 ? -5.613 3.690 -0.796 1.00 96.12 132 ALA A O 1
ATOM 1008 N N . SER A 1 133 ? -6.241 2.756 -2.739 1.00 96.19 133 SER A N 1
ATOM 1009 C CA . SER A 1 133 ? -7.598 2.378 -2.335 1.00 96.19 133 SER A CA 1
ATOM 1010 C C . SER A 1 133 ? -7.713 0.884 -2.040 1.00 96.19 133 SER A C 1
ATOM 1012 O O . SER A 1 133 ? -6.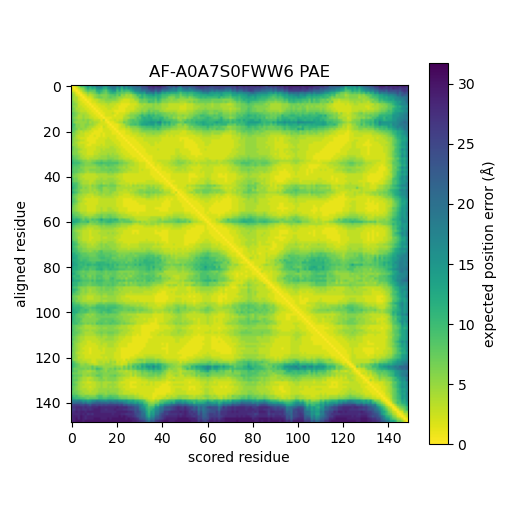904 0.072 -2.491 1.00 96.19 133 SER A O 1
ATOM 1014 N N . TRP A 1 134 ? -8.736 0.531 -1.262 1.00 97.12 134 TRP A N 1
ATOM 1015 C CA . TRP A 1 134 ? -8.945 -0.820 -0.754 1.00 97.12 134 TRP A CA 1
ATOM 1016 C C . TRP A 1 134 ? -10.408 -1.230 -0.855 1.00 97.12 134 TRP A C 1
ATOM 1018 O O . TRP A 1 134 ? -11.308 -0.458 -0.528 1.00 97.12 134 TRP A O 1
ATOM 1028 N N . GLN A 1 135 ? -10.634 -2.479 -1.245 1.00 96.25 135 GLN A N 1
ATOM 1029 C CA . GLN A 1 135 ? -11.882 -3.189 -1.009 1.00 96.25 135 GLN A CA 1
ATOM 1030 C C . GLN A 1 135 ? -11.724 -3.993 0.279 1.00 96.25 135 GLN A C 1
ATOM 1032 O O . GLN A 1 135 ? -10.950 -4.950 0.337 1.00 96.25 135 GLN A O 1
ATOM 1037 N N . MET A 1 136 ? -12.441 -3.592 1.324 1.00 95.88 136 MET A N 1
ATOM 1038 C CA . MET A 1 136 ? -12.367 -4.215 2.646 1.00 95.88 136 MET A CA 1
ATOM 1039 C C . MET A 1 136 ? -13.695 -4.888 2.981 1.00 95.88 136 MET A C 1
ATOM 1041 O O . MET A 1 136 ? -14.760 -4.378 2.631 1.00 95.88 136 MET A O 1
ATOM 1045 N N . ARG A 1 137 ? -13.637 -6.028 3.674 1.00 95.12 137 ARG A N 1
ATOM 1046 C CA . ARG A 1 137 ? -14.810 -6.646 4.304 1.00 95.12 137 ARG A CA 1
ATOM 1047 C C . ARG A 1 137 ? -14.523 -6.848 5.778 1.00 95.12 137 ARG A C 1
ATOM 1049 O O . ARG A 1 137 ? -13.425 -7.268 6.154 1.00 95.12 137 ARG A O 1
ATOM 1056 N N . GLY A 1 138 ? -15.529 -6.571 6.590 1.00 92.06 138 GLY A N 1
ATOM 1057 C CA . GLY A 1 138 ? -15.467 -6.771 8.021 1.00 92.06 138 GLY A CA 1
ATOM 1058 C C . GLY A 1 138 ? -16.819 -7.153 8.597 1.00 92.06 138 GLY A C 1
ATOM 1059 O O . GLY A 1 138 ? -17.856 -6.943 7.968 1.00 92.06 138 GLY A O 1
ATOM 1060 N N . VAL A 1 139 ? -16.782 -7.733 9.791 1.00 90.19 139 VAL A N 1
ATOM 1061 C CA . VAL A 1 139 ? -17.976 -8.014 10.589 1.00 90.19 139 VAL A CA 1
ATOM 1062 C C . VAL A 1 139 ? -18.191 -6.839 11.533 1.00 90.19 139 VAL A C 1
ATOM 1064 O O . VAL A 1 139 ? -17.300 -6.496 12.313 1.00 90.19 139 VAL A O 1
ATOM 1067 N N . ASN A 1 140 ? -19.361 -6.213 11.450 1.00 79.56 140 ASN A N 1
ATOM 1068 C CA . ASN A 1 140 ? -19.746 -5.139 12.358 1.00 79.56 140 ASN A CA 1
ATOM 1069 C C . ASN A 1 140 ? -20.269 -5.753 13.659 1.00 79.56 140 ASN A C 1
ATOM 1071 O O . ASN A 1 140 ? -21.059 -6.696 13.624 1.00 79.56 140 ASN A O 1
ATOM 1075 N N . PHE A 1 141 ? -19.873 -5.188 14.795 1.00 69.19 141 PHE A N 1
ATOM 1076 C CA . PHE A 1 141 ? -20.471 -5.527 16.086 1.00 69.19 141 PHE A CA 1
ATOM 1077 C C . PHE A 1 141 ? -21.400 -4.394 16.527 1.00 69.19 141 PHE A C 1
ATOM 1079 O O . PHE A 1 141 ? -21.106 -3.232 16.250 1.00 69.19 141 PHE A O 1
ATOM 1086 N N . PRO A 1 142 ? -22.515 -4.666 17.216 1.00 60.31 142 PRO A N 1
ATOM 1087 C CA . PRO A 1 142 ? -23.169 -3.610 17.973 1.00 60.31 142 PRO A CA 1
ATOM 1088 C C . PRO A 1 142 ? -22.149 -3.016 18.958 1.00 60.31 142 PRO A C 1
ATOM 1090 O O . PRO A 1 142 ? -21.323 -3.751 19.506 1.00 60.31 142 PRO A O 1
ATOM 1093 N N . ALA A 1 143 ? -22.164 -1.694 19.160 1.00 57.38 143 ALA A N 1
ATOM 1094 C CA . ALA A 1 143 ? -21.411 -1.102 20.263 1.00 57.38 143 ALA A CA 1
ATOM 1095 C C . ALA A 1 143 ? -21.813 -1.832 21.562 1.00 57.38 143 ALA A C 1
ATOM 1097 O O . ALA A 1 143 ? -23.004 -2.121 21.714 1.00 57.38 143 ALA A O 1
ATOM 1098 N N . PRO A 1 144 ? -20.870 -2.174 22.462 1.00 54.69 144 PRO A N 1
ATOM 1099 C CA . PRO A 1 144 ? -21.242 -2.753 23.743 1.00 54.69 144 PRO A CA 1
ATOM 1100 C C . PRO A 1 144 ? -22.250 -1.822 24.416 1.00 54.69 144 PRO A C 1
ATOM 1102 O O . PRO A 1 144 ? -22.009 -0.616 24.496 1.00 54.69 144 PRO A O 1
ATOM 1105 N N . ASP A 1 145 ? -23.388 -2.376 24.833 1.00 53.28 145 ASP A N 1
ATOM 1106 C CA . ASP A 1 145 ? -24.389 -1.629 25.580 1.00 53.28 145 ASP A CA 1
ATOM 1107 C C . ASP A 1 145 ? -23.737 -1.171 26.894 1.00 53.28 145 ASP A C 1
ATOM 1109 O O . ASP A 1 145 ? -23.326 -2.025 27.687 1.00 53.28 145 ASP A O 1
ATOM 1113 N N . PRO A 1 146 ? -23.598 0.144 27.147 1.00 57.84 146 PRO A N 1
ATOM 1114 C CA . PRO A 1 146 ? -23.011 0.635 28.389 1.00 57.84 146 PRO A CA 1
ATOM 1115 C C . PRO A 1 146 ? -23.812 0.230 29.641 1.00 57.84 146 PRO A C 1
ATOM 1117 O O . PRO A 1 146 ? -23.346 0.485 30.750 1.00 57.84 146 PRO A O 1
ATOM 1120 N N . PHE A 1 147 ? -24.983 -0.401 29.485 1.00 53.94 147 PHE A N 1
ATOM 1121 C CA . PHE A 1 147 ? -25.844 -0.877 30.569 1.00 53.94 147 PHE A CA 1
ATOM 1122 C C . PHE A 1 147 ? -25.855 -2.401 30.772 1.00 53.94 147 PHE A C 1
ATOM 1124 O O . PHE A 1 147 ? -26.601 -2.883 31.623 1.00 53.94 147 PHE A O 1
ATOM 1131 N N . LEU A 1 148 ? -25.036 -3.167 30.042 1.00 46.94 148 LEU A N 1
ATOM 1132 C CA . LEU A 1 148 ? -24.848 -4.604 30.282 1.00 46.94 148 LEU A CA 1
ATOM 1133 C C . LEU A 1 148 ? -23.481 -4.872 30.937 1.00 46.94 148 LEU A C 1
ATOM 1135 O O . LEU A 1 148 ? -22.558 -5.380 30.299 1.00 46.94 148 LEU A O 1
ATOM 1139 N N . ILE A 1 149 ? -23.378 -4.523 32.225 1.00 45.78 149 ILE A N 1
ATOM 1140 C CA . ILE A 1 149 ? -22.459 -5.115 33.218 1.00 45.78 149 ILE A CA 1
ATOM 1141 C C . ILE A 1 149 ? -23.298 -5.502 34.433 1.00 45.78 149 ILE A C 1
ATOM 1143 O O . ILE A 1 149 ? -24.068 -4.632 34.899 1.00 45.78 149 ILE A O 1
#

Sequence (149 aa):
PAGRLTPGTTCTGSCPDGFDCECVHTITAHWKVSNMRLIYAGGHCHAPSCISIELYRNDTGIPKLLCRQVPKYGQGNVEEDKFDEAGYLALPPCLWGEDAGLEPSEFLPADTPMFSIKKNRNTHTGHFGEMASWQMRGVNFPAPDPFLI

Secondary structure (DSSP, 8-state):
-TTSPPTTEEEESSTTTSTT-EEEEEEEEEEE--SEEEEEEEE---TTTEEEEEEEE-SSSS-EEEEEE--EE--S-TTT-TT--TT-EE-PPEEB-SSTTSBPPEEE-TT-EEEEEEEEE-SS----S----EEEEEE--PPPPTT--

Solvent-accessible surface area (backbone atoms only — not comparable to full-atom values): 8674 Å² total; per-residue (Å²): 112,92,100,53,80,58,88,54,49,50,73,44,69,52,64,84,83,33,94,63,36,46,26,41,33,47,39,76,37,75,51,66,40,70,46,26,34,42,40,36,41,37,69,55,76,53,72,88,29,50,58,35,39,35,36,30,42,52,74,78,88,56,76,42,82,76,40,76,37,58,65,45,67,23,83,50,51,41,90,84,37,78,79,20,39,65,68,37,68,48,68,71,59,45,60,32,37,89,54,92,93,44,48,71,54,50,78,38,56,62,68,35,38,32,39,20,47,22,37,26,46,45,57,91,46,88,74,79,91,77,51,45,44,71,54,70,44,58,53,70,68,80,76,81,60,95,79,78,124

Radius of gyration: 19.02 Å; Cα contacts (8 Å, |Δi|>4): 329; chains: 1; bounding box: 47×44×54 Å

pLDDT: mean 88.75, std 11.56, range [44.25, 98.38]

Mean predicted aligned error: 6.36 Å

Organism: NCBI:txid73915

Foldseek 3Di:
DPPDDDPQKDWDDDPQPDPRIWIKRKDKDKDFDAWFFFFKKDWDAAPDWWQKKWKWWCQPVDTDTDDIWGWDAAPCPCVVPVQSRGGRTDTDMQGADDDPPHHHTDTDHGRTMMMMMTMTTDNPDDDPPDDSDIDTDGDHDDDPDPPPD

Nearest PDB structures (foldseek):
  8iq9-assembly1_B  TM=3.315E-01  e=5.677E-02  Klebsiella phage VLC6
  8hhe-assembly1_A  TM=4.845E-01  e=3.408E-01  Bacillus thuringiensis YBT-1518
  8iqe-assembly1_A  TM=3.265E-01  e=6.681E-02  Klebsiella phage VLC6
  8iqe-assembly1_B  TM=3.313E-01  e=7.864E-02  Klebsiella phage VLC6
  8iqe-assembly1_D  TM=3.031E-01  e=4.823E-02  Klebsiella phage VLC6